Protein AF-A0A7V5BPY0-F1 (afdb_monomer)

pLDDT: mean 86.64, std 14.02, range [44.47, 98.44]

Nearest PDB structures (foldseek):
  5j10-assembly1_B  TM=8.907E-01  e=9.167E-02  synthetic construct
  8szz-assembly1_V  TM=9.000E-01  e=2.286E-01  synthetic construct
  8szz-assembly1_W  TM=8.921E-01  e=2.582E-01  synthetic construct
  8szz-assembly1_R  TM=8.944E-01  e=2.916E-01  synthetic construct
  5j0i-assembly1_A  TM=8.434E-01  e=1.258E+00  synthetic construct

Sequence (89 aa):
MNARYLALAGRIAQELDEQERLVQRIQRLWEQAERSHDEAYIDATALNLHGFYAGIERIFEWIATDVDTILSTEEIASFVRFLEDAGPS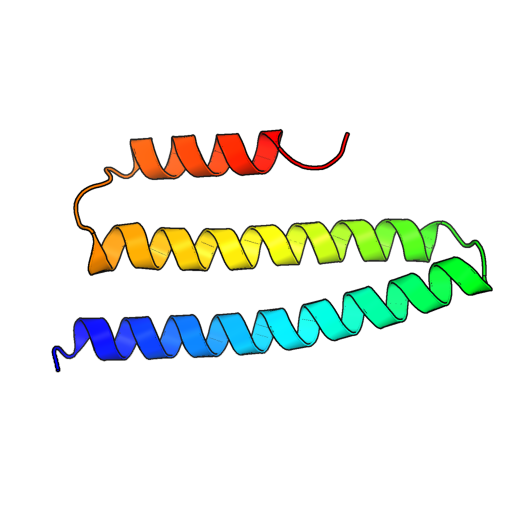

Foldseek 3Di:
DDPLVVVLVVVLVVLVVVLVVLVVVLVVLVVVCVVPVDVVSVVVNLVSVVVNLVSVLVNVVSCCVRPVVPDDPVNSVVVVVVSVVVPDD

Mean predicted aligned error: 8.38 Å

Structure (mmCIF, N/CA/C/O backbone):
data_AF-A0A7V5BPY0-F1
#
_entry.id   AF-A0A7V5BPY0-F1
#
loop_
_atom_site.group_PDB
_atom_site.id
_atom_site.type_symbol
_atom_site.label_atom_id
_atom_site.label_alt_id
_atom_site.label_comp_id
_atom_site.label_asym_id
_atom_site.label_entity_id
_atom_site.label_seq_id
_atom_site.pdbx_PDB_ins_code
_atom_site.Cartn_x
_atom_site.Cartn_y
_atom_site.Cartn_z
_atom_site.occupancy
_atom_site.B_iso_or_equiv
_atom_site.auth_seq_id
_atom_site.auth_comp_id
_atom_site.auth_asym_id
_atom_site.auth_atom_id
_atom_site.pdbx_PDB_model_num
ATOM 1 N N . MET A 1 1 ? 4.790 -5.890 -28.712 1.00 59.56 1 MET A N 1
ATOM 2 C CA . MET A 1 1 ? 4.918 -5.099 -27.469 1.00 59.56 1 MET A CA 1
ATOM 3 C C . MET A 1 1 ? 6.298 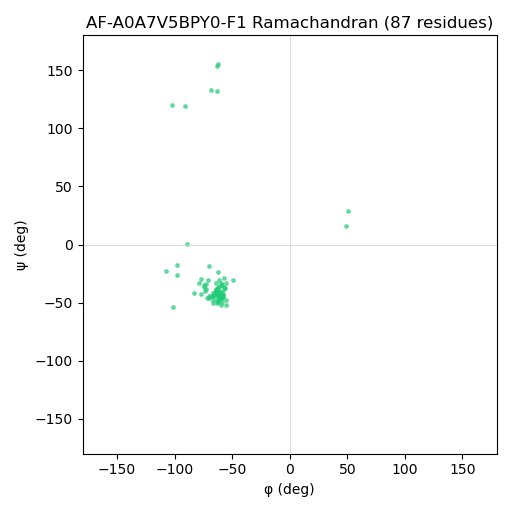-5.376 -26.879 1.00 59.56 1 MET A C 1
ATOM 5 O O . MET A 1 1 ? 6.720 -6.524 -26.928 1.00 59.56 1 MET A O 1
ATOM 9 N N . ASN A 1 2 ? 7.040 -4.354 -26.443 1.00 84.50 2 ASN A N 1
ATOM 10 C CA . ASN A 1 2 ? 8.403 -4.515 -25.912 1.00 84.50 2 ASN A CA 1
ATOM 11 C C . ASN A 1 2 ? 8.357 -5.271 -24.567 1.00 84.50 2 ASN A C 1
ATOM 13 O O . ASN A 1 2 ? 7.538 -4.933 -23.713 1.00 84.50 2 ASN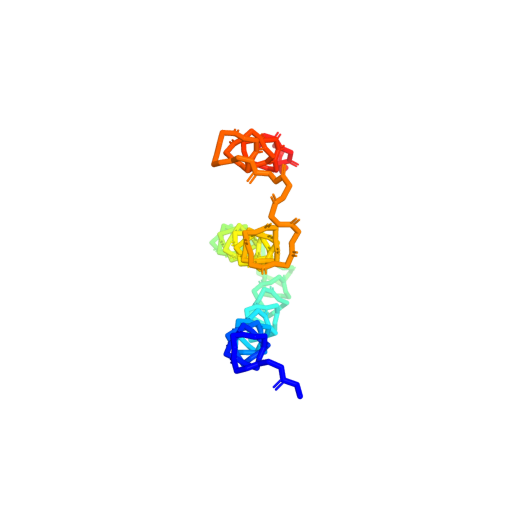 A O 1
ATOM 17 N N . ALA A 1 3 ? 9.220 -6.276 -24.382 1.00 87.19 3 ALA A N 1
ATOM 18 C CA . ALA A 1 3 ? 9.276 -7.105 -23.174 1.00 87.19 3 ALA A CA 1
ATOM 19 C C . ALA A 1 3 ? 9.448 -6.282 -21.883 1.00 87.19 3 ALA A C 1
ATOM 21 O O . ALA A 1 3 ? 8.868 -6.630 -20.858 1.00 87.19 3 ALA A O 1
ATOM 22 N N . ARG A 1 4 ? 10.162 -5.147 -21.950 1.00 86.00 4 ARG A N 1
ATOM 23 C CA . ARG A 1 4 ? 10.313 -4.214 -20.821 1.00 86.00 4 ARG A CA 1
ATOM 24 C C . ARG A 1 4 ? 8.971 -3.634 -20.367 1.00 86.00 4 ARG A C 1
ATOM 26 O O . ARG A 1 4 ? 8.671 -3.641 -19.180 1.00 86.00 4 ARG A O 1
ATOM 33 N N . TYR A 1 5 ? 8.140 -3.189 -21.309 1.00 88.94 5 TYR A N 1
ATOM 34 C CA . TYR A 1 5 ? 6.830 -2.614 -20.990 1.00 88.94 5 TYR A CA 1
ATOM 35 C C . TYR A 1 5 ? 5.830 -3.664 -20.498 1.00 88.94 5 TYR A C 1
ATOM 37 O O . TYR A 1 5 ? 4.985 -3.349 -19.670 1.00 88.94 5 TYR A O 1
ATOM 45 N N . LEU A 1 6 ? 5.941 -4.917 -20.955 1.00 92.56 6 LEU A N 1
ATOM 46 C CA . LEU A 1 6 ? 5.146 -6.024 -20.409 1.00 92.56 6 LEU A CA 1
ATOM 47 C C . LEU A 1 6 ? 5.507 -6.317 -18.946 1.00 92.56 6 LEU A C 1
ATOM 49 O O . LEU A 1 6 ? 4.613 -6.518 -18.128 1.00 92.56 6 LEU A O 1
ATOM 53 N N . ALA A 1 7 ? 6.799 -6.303 -18.609 1.00 92.94 7 ALA A N 1
ATOM 54 C CA . ALA A 1 7 ? 7.255 -6.491 -17.234 1.00 92.94 7 ALA A CA 1
ATOM 55 C C . ALA A 1 7 ? 6.803 -5.343 -16.315 1.00 92.94 7 ALA A C 1
ATOM 57 O O . ALA A 1 7 ? 6.293 -5.602 -15.226 1.00 92.94 7 ALA A O 1
ATOM 58 N N . LEU A 1 8 ? 6.926 -4.092 -16.776 1.00 93.38 8 LEU A N 1
ATOM 59 C CA . LEU A 1 8 ? 6.419 -2.919 -16.061 1.00 93.38 8 LEU A CA 1
ATOM 60 C C . LEU A 1 8 ? 4.908 -3.019 -15.818 1.00 93.38 8 LEU A C 1
ATOM 62 O O . LEU A 1 8 ? 4.458 -2.860 -14.688 1.00 93.38 8 LEU A O 1
ATOM 66 N N . ALA A 1 9 ? 4.130 -3.332 -16.859 1.00 94.94 9 ALA A N 1
ATOM 67 C CA . ALA A 1 9 ? 2.680 -3.470 -16.746 1.00 94.94 9 ALA A CA 1
ATOM 68 C C . ALA A 1 9 ? 2.280 -4.551 -15.731 1.00 94.94 9 ALA A C 1
ATOM 70 O O . ALA A 1 9 ? 1.372 -4.331 -14.936 1.00 94.94 9 ALA A O 1
ATOM 71 N N . GLY A 1 10 ? 2.984 -5.689 -15.714 1.00 97.00 10 GLY A N 1
ATOM 72 C CA . GLY A 1 10 ? 2.758 -6.741 -14.721 1.00 97.00 10 GLY A CA 1
ATOM 73 C C . GLY A 1 10 ? 3.038 -6.277 -13.290 1.00 97.00 10 GLY A C 1
ATOM 74 O O . GLY A 1 10 ? 2.254 -6.565 -12.389 1.00 97.00 10 GLY A O 1
ATOM 75 N N . ARG A 1 11 ? 4.115 -5.510 -13.081 1.00 96.62 11 ARG A N 1
ATOM 76 C CA . ARG A 1 11 ? 4.453 -4.957 -11.764 1.00 96.62 11 ARG A CA 1
ATOM 77 C C . ARG A 1 11 ? 3.421 -3.928 -11.291 1.00 96.62 11 ARG A C 1
ATOM 79 O O . ARG A 1 11 ? 2.991 -3.997 -10.146 1.00 96.62 11 ARG A O 1
ATOM 86 N N . ILE A 1 12 ? 2.993 -3.025 -12.176 1.00 97.12 12 ILE A N 1
ATOM 87 C CA . ILE A 1 12 ? 1.942 -2.041 -11.876 1.00 97.12 12 ILE A CA 1
ATOM 88 C C . ILE A 1 12 ? 0.630 -2.748 -11.532 1.00 97.12 12 ILE A C 1
ATOM 90 O O . ILE A 1 12 ? -0.011 -2.384 -10.554 1.00 97.12 12 ILE A O 1
ATOM 94 N N . ALA A 1 13 ? 0.239 -3.771 -12.297 1.00 98.00 13 ALA A N 1
ATOM 95 C CA . ALA A 1 13 ? -0.981 -4.527 -12.021 1.00 98.00 13 ALA A CA 1
ATOM 96 C C . ALA A 1 13 ? -0.942 -5.191 -10.636 1.00 98.00 13 ALA A C 1
ATOM 98 O O . ALA A 1 13 ? -1.906 -5.089 -9.884 1.00 98.00 13 ALA A O 1
ATOM 99 N N . GLN A 1 14 ? 0.185 -5.807 -10.267 1.00 98.12 14 GLN A N 1
ATOM 100 C CA . GLN A 1 14 ? 0.339 -6.409 -8.943 1.00 98.12 14 GLN A CA 1
ATOM 101 C C . GLN A 1 14 ? 0.247 -5.366 -7.818 1.00 98.12 14 GLN A C 1
ATOM 103 O O . GLN A 1 14 ? -0.422 -5.603 -6.815 1.00 98.12 14 GLN A O 1
ATOM 108 N N . GLU A 1 15 ? 0.899 -4.215 -7.982 1.00 98.06 15 GLU A N 1
ATOM 109 C CA . GLU A 1 15 ? 0.843 -3.136 -6.995 1.00 98.06 15 GLU A CA 1
ATOM 110 C C . GLU A 1 15 ? -0.583 -2.583 -6.861 1.00 98.06 15 GLU A C 1
ATOM 112 O O . GLU A 1 15 ? -1.058 -2.393 -5.748 1.00 98.06 15 GLU A O 1
ATOM 117 N N . LEU A 1 16 ? -1.317 -2.408 -7.964 1.00 98.31 16 LEU A N 1
ATOM 118 C CA . LEU A 1 16 ? -2.722 -1.988 -7.926 1.00 98.31 16 LEU A CA 1
ATOM 119 C C . LEU A 1 16 ? -3.612 -2.983 -7.165 1.00 98.31 16 LEU A C 1
ATOM 121 O O . LEU A 1 16 ? -4.440 -2.554 -6.363 1.00 98.31 16 LEU A O 1
ATOM 125 N N . ASP A 1 17 ? -3.405 -4.290 -7.344 1.00 98.31 17 ASP A N 1
ATOM 126 C CA . ASP A 1 17 ? -4.114 -5.320 -6.574 1.00 98.31 17 ASP A CA 1
ATOM 127 C C . ASP A 1 17 ? -3.800 -5.224 -5.066 1.00 98.31 17 ASP A C 1
ATOM 129 O O . ASP A 1 17 ? -4.657 -5.481 -4.213 1.00 98.31 17 ASP A O 1
ATOM 133 N N . GLU A 1 18 ? -2.559 -4.882 -4.706 1.00 97.81 18 GLU A N 1
ATOM 134 C CA . GLU A 1 18 ? -2.159 -4.623 -3.318 1.00 97.81 18 GLU A CA 1
ATOM 135 C C . GLU A 1 18 ? -2.845 -3.367 -2.764 1.00 97.81 18 GLU A C 1
ATOM 137 O O . GLU A 1 18 ? -3.403 -3.414 -1.661 1.00 97.81 18 GLU A O 1
ATOM 142 N N . GLN A 1 19 ? -2.893 -2.289 -3.552 1.00 98.12 19 GLN A N 1
ATOM 143 C CA . GLN A 1 19 ? -3.566 -1.045 -3.183 1.00 98.12 19 GLN A CA 1
ATOM 144 C C . GLN A 1 19 ? -5.076 -1.222 -3.015 1.00 98.12 19 GLN A C 1
ATOM 146 O O . GLN A 1 19 ? -5.653 -0.688 -2.069 1.00 98.12 19 GLN A O 1
ATOM 151 N N . GLU A 1 20 ? -5.728 -2.030 -3.852 1.00 98.31 20 GLU A N 1
ATOM 152 C CA . GLU A 1 20 ? -7.153 -2.329 -3.700 1.00 98.31 20 GLU A CA 1
ATOM 153 C C . GLU A 1 20 ? -7.442 -3.013 -2.354 1.00 98.31 20 GLU A C 1
ATOM 155 O O . GLU A 1 20 ? -8.334 -2.596 -1.606 1.00 98.31 20 GLU A O 1
ATOM 160 N N . ARG A 1 21 ? -6.645 -4.027 -1.988 1.00 98.19 21 ARG A N 1
ATOM 161 C CA . ARG A 1 21 ? -6.774 -4.703 -0.684 1.00 98.19 21 ARG A CA 1
ATOM 162 C C . ARG A 1 21 ? -6.547 -3.743 0.483 1.00 98.19 21 ARG A C 1
ATOM 164 O O . ARG A 1 21 ? -7.213 -3.866 1.517 1.00 98.19 21 ARG A O 1
ATOM 171 N N . LEU A 1 22 ? -5.622 -2.798 0.328 1.00 97.81 22 LEU A N 1
ATOM 172 C CA . LEU A 1 22 ? -5.327 -1.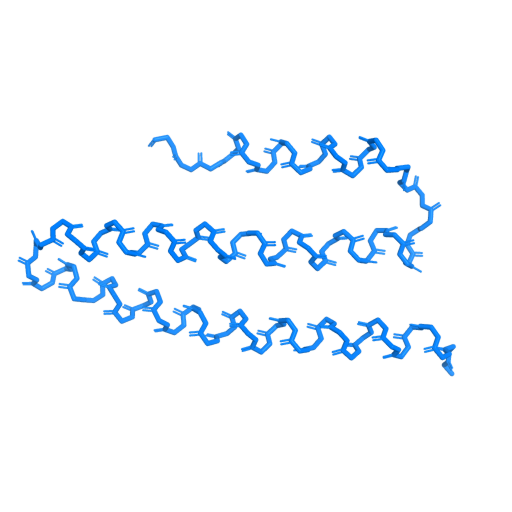787 1.336 1.00 97.81 22 LEU A CA 1
ATOM 173 C C . LEU A 1 22 ? -6.486 -0.797 1.502 1.00 97.81 22 LEU A C 1
ATOM 175 O O . LEU A 1 22 ? -6.912 -0.560 2.631 1.00 97.81 22 LEU A O 1
ATOM 179 N N . VAL A 1 23 ? -7.076 -0.305 0.408 1.00 98.19 23 VAL A N 1
ATOM 180 C CA . VAL A 1 23 ? -8.262 0.570 0.446 1.00 98.19 23 VAL A CA 1
ATOM 181 C C . VAL A 1 23 ? -9.433 -0.116 1.145 1.00 98.19 23 VAL A C 1
ATOM 183 O O . VAL A 1 23 ? -10.054 0.471 2.031 1.00 98.19 23 VAL A O 1
ATOM 186 N N . GLN A 1 24 ? -9.691 -1.390 0.841 1.00 98.44 24 GLN A N 1
ATOM 187 C CA . GLN A 1 24 ? -10.729 -2.155 1.537 1.00 98.44 24 GLN A CA 1
ATOM 188 C C . GLN A 1 24 ? -10.458 -2.259 3.048 1.00 98.44 24 GLN A C 1
ATOM 190 O O . GLN A 1 24 ? -11.387 -2.281 3.857 1.00 98.44 24 GLN A O 1
ATOM 195 N N . ARG A 1 25 ? -9.187 -2.342 3.462 1.00 98.12 25 ARG A N 1
ATOM 196 C CA . ARG A 1 25 ? -8.806 -2.337 4.881 1.00 98.12 25 ARG A CA 1
ATOM 197 C C . ARG A 1 25 ? -9.026 -0.968 5.521 1.00 98.12 25 ARG A C 1
ATOM 199 O O . ARG A 1 25 ? -9.577 -0.929 6.616 1.00 98.12 25 ARG A O 1
ATOM 206 N N .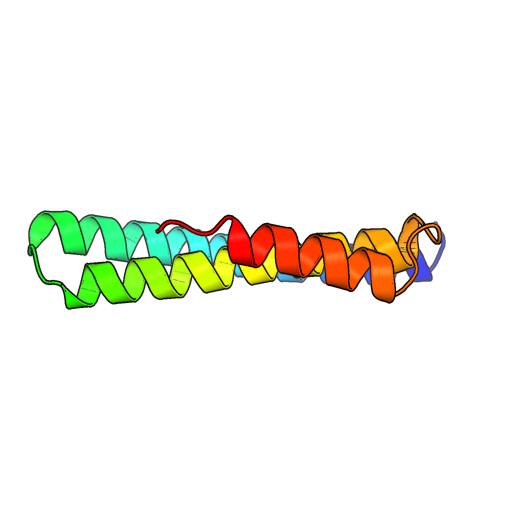 ILE A 1 26 ? -8.630 0.111 4.849 1.00 98.19 26 ILE A N 1
ATOM 207 C CA . ILE A 1 26 ? -8.838 1.498 5.296 1.00 98.19 26 ILE A CA 1
ATOM 208 C C . ILE A 1 26 ? -10.324 1.743 5.558 1.00 98.19 26 ILE A C 1
ATOM 210 O O . ILE A 1 26 ? -10.679 2.202 6.636 1.00 98.19 26 ILE A O 1
ATOM 214 N N . GLN A 1 27 ? -11.198 1.347 4.629 1.00 98.19 27 GLN A N 1
ATOM 215 C CA . GLN A 1 27 ? -12.650 1.491 4.778 1.00 98.19 27 GLN A CA 1
ATOM 216 C C . GLN A 1 27 ? -13.182 0.767 6.023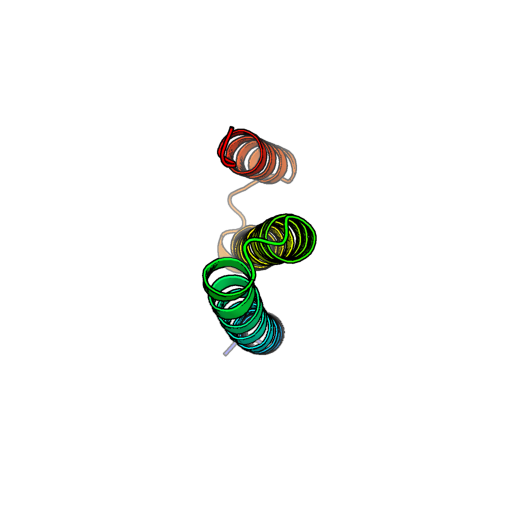 1.00 98.19 27 GLN A C 1
ATOM 218 O O . GLN A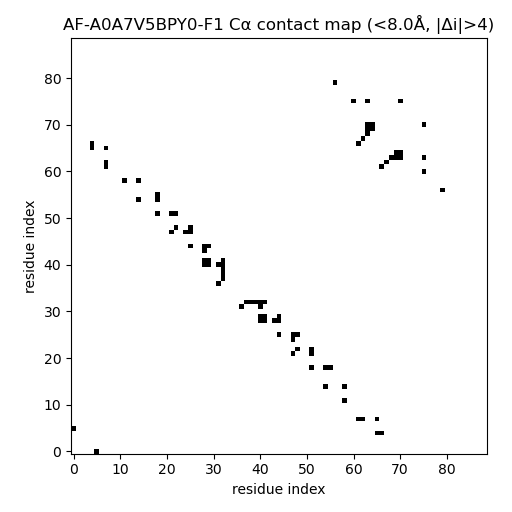 1 27 ? -13.913 1.359 6.812 1.00 98.19 27 GLN A O 1
ATOM 223 N N . ARG A 1 28 ? -12.764 -0.485 6.257 1.00 98.12 28 ARG A N 1
ATOM 224 C CA . ARG A 1 28 ? -13.175 -1.241 7.456 1.00 98.12 28 ARG A CA 1
ATOM 225 C C . ARG A 1 28 ? -12.682 -0.610 8.759 1.00 98.12 28 ARG A C 1
ATOM 227 O O . ARG A 1 28 ? -13.405 -0.633 9.750 1.00 98.12 28 ARG A O 1
ATOM 234 N N . LEU A 1 29 ? -11.452 -0.093 8.776 1.00 97.44 29 LEU A N 1
ATOM 235 C CA . LEU A 1 29 ? -10.899 0.597 9.945 1.00 97.44 29 LEU A CA 1
ATOM 236 C C . LEU A 1 29 ? -11.650 1.903 10.214 1.00 97.44 29 LEU A C 1
ATOM 238 O O . LEU A 1 29 ? -11.990 2.172 11.362 1.00 97.44 29 LEU A O 1
ATOM 242 N N . TRP A 1 30 ? -11.976 2.652 9.161 1.00 97.12 30 TRP A N 1
ATOM 243 C CA . TRP A 1 30 ? -12.744 3.886 9.260 1.00 97.12 30 TRP A CA 1
ATOM 244 C C . TRP A 1 30 ? -14.155 3.649 9.805 1.00 97.12 30 TRP A C 1
ATOM 246 O O . TRP A 1 30 ? -14.555 4.291 10.772 1.00 97.12 30 TRP A O 1
ATOM 256 N N . GLU A 1 31 ? -14.879 2.658 9.273 1.00 97.50 31 GLU A N 1
ATOM 257 C CA . GLU A 1 31 ? -16.196 2.271 9.802 1.00 97.50 31 GLU A CA 1
ATOM 258 C C . GLU A 1 31 ? -16.140 1.914 11.293 1.00 97.50 31 GLU A C 1
ATOM 260 O O . GLU A 1 31 ? -17.071 2.192 12.051 1.00 97.50 31 GLU A O 1
ATOM 265 N N . GLN A 1 32 ? -15.057 1.267 11.726 1.00 97.06 32 GLN A N 1
ATOM 266 C CA . GLN A 1 32 ? -14.880 0.902 13.121 1.00 97.06 32 GLN A CA 1
ATOM 267 C C . GLN A 1 32 ? -14.546 2.122 13.988 1.00 97.06 32 GLN A C 1
ATOM 269 O O . GLN A 1 32 ? -15.116 2.248 15.072 1.00 97.06 32 GLN A O 1
ATOM 274 N N . ALA A 1 33 ? -13.710 3.041 13.498 1.00 95.50 33 ALA A N 1
ATOM 275 C CA . ALA A 1 33 ? -13.414 4.309 14.160 1.00 95.50 33 ALA A CA 1
ATOM 276 C C . ALA A 1 33 ? -14.687 5.140 14.393 1.00 95.50 33 ALA A C 1
ATOM 278 O O . ALA A 1 33 ? -14.896 5.646 15.495 1.00 95.50 33 ALA A O 1
ATOM 279 N N . GLU A 1 34 ? -15.576 5.214 13.396 1.00 95.06 34 GLU A N 1
ATOM 280 C CA . GLU A 1 34 ? -16.861 5.917 13.510 1.00 95.06 34 GLU A CA 1
ATOM 281 C C . GLU A 1 34 ? -17.792 5.291 14.558 1.00 95.06 34 GLU A C 1
ATOM 283 O O . GLU A 1 34 ? -18.558 6.002 15.206 1.00 95.06 34 GLU A O 1
ATOM 288 N N . ARG A 1 35 ? -17.739 3.965 14.741 1.00 95.50 35 ARG A N 1
ATOM 289 C CA . ARG A 1 35 ? -18.605 3.246 15.689 1.00 95.50 35 ARG A CA 1
ATOM 290 C C . ARG A 1 35 ? -18.084 3.263 17.117 1.00 95.50 35 ARG A C 1
ATOM 292 O O . ARG A 1 35 ? -18.886 3.343 18.045 1.00 95.50 35 ARG A O 1
ATOM 299 N N . SER A 1 36 ? -16.776 3.089 17.307 1.00 93.94 36 SER A N 1
ATOM 300 C CA . SER A 1 36 ? -16.191 2.937 18.642 1.00 93.94 36 SER A CA 1
ATOM 301 C C . SER A 1 36 ? -15.607 4.225 19.208 1.00 93.94 36 SER A C 1
ATOM 303 O O . SER A 1 36 ? -15.393 4.277 20.416 1.00 93.94 36 SER A O 1
ATOM 305 N N . HIS A 1 37 ? -15.341 5.236 18.369 1.00 87.1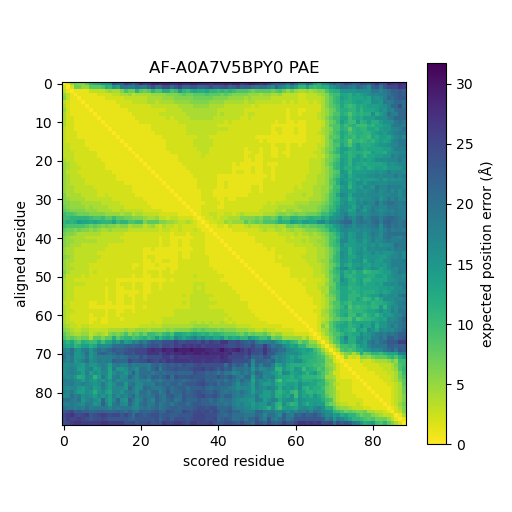9 37 HIS A N 1
ATOM 306 C CA . HIS A 1 37 ? -14.575 6.436 18.735 1.00 87.19 37 HIS A CA 1
ATOM 307 C C . HIS A 1 37 ? -13.235 6.110 19.415 1.00 87.19 37 HIS A C 1
ATOM 309 O O . HIS A 1 37 ? -12.746 6.867 20.250 1.00 87.19 37 HIS A O 1
ATOM 315 N N . ASP A 1 38 ? -12.659 4.956 19.074 1.00 94.62 38 ASP A N 1
ATOM 316 C CA . ASP A 1 38 ? -11.372 4.517 19.599 1.00 94.62 38 ASP A CA 1
ATOM 317 C C . ASP A 1 38 ? -10.272 5.020 18.661 1.00 94.62 38 ASP A C 1
ATOM 319 O O . ASP A 1 38 ? -10.244 4.691 17.469 1.00 94.62 38 ASP A O 1
ATOM 323 N N . GLU A 1 39 ? -9.392 5.844 19.222 1.00 94.31 39 GLU A N 1
ATOM 324 C CA . GLU A 1 39 ? -8.286 6.513 18.540 1.00 94.31 39 GLU A CA 1
ATOM 325 C C . GLU A 1 39 ? -7.351 5.514 17.846 1.00 94.31 39 GLU A C 1
ATOM 327 O O . GLU A 1 39 ? -6.842 5.802 16.766 1.00 94.31 39 GLU A O 1
ATOM 332 N N . ALA A 1 40 ? -7.242 4.279 18.353 1.00 96.38 40 ALA A N 1
ATOM 333 C CA . ALA A 1 40 ? -6.438 3.238 17.718 1.00 96.38 40 ALA A CA 1
ATOM 334 C C . ALA A 1 40 ? -6.895 2.910 16.282 1.00 96.38 40 ALA A C 1
ATOM 336 O O . ALA A 1 40 ? -6.070 2.578 15.427 1.00 96.38 40 ALA A O 1
ATOM 337 N N . TYR A 1 41 ? -8.198 3.006 15.982 1.00 96.56 41 TYR A N 1
ATOM 338 C CA . TYR A 1 41 ? -8.695 2.816 14.614 1.00 96.56 41 TYR A CA 1
ATOM 339 C C . TYR A 1 41 ? -8.439 4.035 13.726 1.00 96.56 41 TYR A C 1
ATOM 341 O O . TYR A 1 41 ? -8.239 3.867 12.520 1.00 96.56 41 TYR A O 1
ATOM 349 N N . ILE A 1 42 ? -8.400 5.239 14.302 1.00 94.31 42 ILE A N 1
ATOM 350 C CA . ILE A 1 42 ? -8.033 6.470 13.591 1.00 94.31 42 ILE A CA 1
ATOM 351 C C . ILE A 1 42 ? -6.555 6.400 13.193 1.00 94.31 42 ILE A C 1
ATOM 353 O O . ILE A 1 42 ? -6.241 6.518 12.008 1.00 94.31 42 ILE A O 1
ATOM 357 N N . ASP A 1 43 ? -5.673 6.077 14.139 1.00 95.88 43 ASP A N 1
ATOM 358 C CA . ASP A 1 43 ? -4.236 5.907 13.900 1.00 95.88 43 ASP A CA 1
ATOM 359 C C . ASP A 1 43 ? -3.961 4.813 12.868 1.00 95.88 43 ASP A C 1
ATOM 361 O O . ASP A 1 43 ? -3.184 4.992 11.926 1.00 95.88 43 ASP A O 1
ATOM 365 N N . ALA A 1 44 ? -4.645 3.672 12.995 1.00 96.69 44 ALA A N 1
ATOM 366 C CA . ALA A 1 44 ? -4.529 2.597 12.022 1.00 96.69 44 ALA A CA 1
ATOM 367 C C . ALA A 1 44 ? -4.997 3.047 10.629 1.00 96.69 44 ALA A C 1
ATOM 369 O O . ALA A 1 44 ? -4.362 2.692 9.635 1.00 96.69 44 ALA A O 1
ATOM 370 N N . THR A 1 45 ? -6.075 3.827 10.528 1.00 96.50 45 THR A N 1
ATOM 371 C CA . THR A 1 45 ? -6.550 4.370 9.246 1.00 96.50 45 THR A CA 1
ATOM 372 C C . THR A 1 45 ? -5.505 5.298 8.630 1.00 96.50 45 THR A C 1
ATOM 374 O O . THR A 1 45 ? -5.149 5.103 7.468 1.00 96.50 45 THR A O 1
ATOM 377 N N . ALA A 1 46 ? -4.959 6.241 9.404 1.00 95.25 46 ALA A N 1
ATOM 378 C CA . ALA A 1 46 ? -3.927 7.174 8.952 1.00 95.25 46 ALA A CA 1
ATOM 379 C C . ALA A 1 46 ? -2.668 6.444 8.458 1.00 95.25 46 ALA A C 1
ATOM 381 O O . ALA A 1 46 ? -2.171 6.719 7.365 1.00 95.25 46 ALA A O 1
ATOM 382 N N . LEU A 1 47 ? -2.206 5.438 9.206 1.00 95.00 47 LEU A N 1
ATOM 383 C CA . LEU A 1 47 ? -1.060 4.618 8.817 1.00 95.00 47 LEU A CA 1
ATOM 384 C C . LEU A 1 47 ? -1.297 3.875 7.494 1.00 95.00 47 LEU A C 1
ATOM 386 O O . LEU A 1 47 ? -0.412 3.811 6.642 1.00 95.00 47 LEU A O 1
ATOM 390 N N . ASN A 1 48 ? -2.488 3.301 7.307 1.00 95.75 48 ASN A N 1
ATOM 391 C CA . ASN A 1 48 ? -2.802 2.583 6.071 1.00 95.75 48 ASN A CA 1
ATOM 392 C C . ASN A 1 48 ? -2.998 3.553 4.893 1.00 95.75 48 ASN A C 1
ATOM 394 O O . ASN A 1 48 ? -2.594 3.219 3.783 1.00 95.75 48 ASN A O 1
ATOM 398 N N . LEU A 1 49 ? -3.543 4.755 5.120 1.00 95.44 49 LEU A N 1
ATOM 399 C CA . LEU A 1 49 ? -3.610 5.815 4.109 1.00 95.44 49 LEU A CA 1
ATOM 400 C C . LEU A 1 49 ? -2.217 6.252 3.656 1.00 95.44 49 LEU A C 1
ATOM 402 O O . LEU A 1 49 ? -1.979 6.356 2.457 1.00 95.44 49 LEU A O 1
ATOM 406 N N . HIS A 1 50 ? -1.280 6.439 4.586 1.00 91.88 50 HIS A N 1
ATOM 407 C CA . HIS A 1 50 ? 0.110 6.727 4.237 1.00 91.88 50 HIS A CA 1
ATOM 408 C C . HIS A 1 50 ? 0.712 5.614 3.364 1.00 91.88 50 HIS A C 1
ATOM 410 O O . HIS A 1 50 ? 1.287 5.890 2.313 1.00 91.88 50 HIS A O 1
ATOM 416 N N . GLY A 1 51 ? 0.492 4.347 3.736 1.00 92.31 51 GLY A N 1
ATOM 417 C CA . GLY A 1 51 ? 0.899 3.203 2.914 1.00 92.31 51 GLY A CA 1
ATOM 418 C C . GLY A 1 51 ? 0.278 3.199 1.510 1.00 92.31 51 GLY A C 1
ATOM 419 O O . GLY A 1 51 ? 0.946 2.809 0.553 1.00 92.31 51 GLY A O 1
ATOM 420 N N . PHE A 1 52 ? -0.967 3.669 1.374 1.00 95.25 52 PHE A N 1
ATOM 421 C CA . PHE A 1 52 ? -1.635 3.808 0.080 1.00 95.25 52 PHE A CA 1
ATOM 422 C C . PHE A 1 52 ? -0.970 4.876 -0.793 1.00 95.25 52 PHE A C 1
ATOM 424 O O . PHE A 1 52 ? -0.635 4.602 -1.946 1.00 95.25 52 PHE A O 1
ATOM 431 N N . TYR A 1 53 ? -0.702 6.062 -0.240 1.00 93.12 53 TYR A N 1
ATOM 432 C CA . TYR 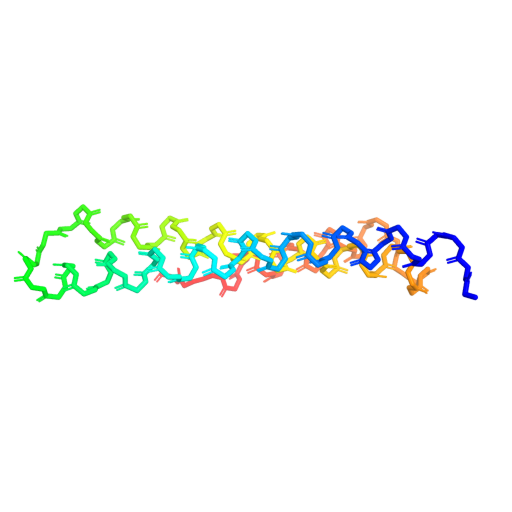A 1 53 ? -0.007 7.127 -0.970 1.00 93.12 53 TYR A CA 1
ATOM 433 C C . TYR A 1 53 ? 1.387 6.695 -1.434 1.00 93.12 53 TYR A C 1
ATOM 435 O O . TYR A 1 53 ? 1.699 6.853 -2.612 1.00 93.12 53 TYR A O 1
ATOM 443 N N . ALA A 1 54 ? 2.162 6.042 -0.565 1.00 93.19 54 ALA A N 1
ATOM 444 C CA . ALA A 1 54 ? 3.475 5.501 -0.920 1.00 93.19 54 ALA A CA 1
ATOM 445 C C . ALA A 1 54 ? 3.404 4.430 -2.031 1.00 93.19 54 ALA A C 1
ATOM 447 O O . ALA A 1 54 ? 4.343 4.246 -2.806 1.00 93.19 54 ALA A O 1
ATOM 448 N N . GLY A 1 55 ? 2.301 3.678 -2.117 1.00 94.88 55 GLY A N 1
ATOM 449 C CA . GLY A 1 55 ? 2.062 2.721 -3.200 1.00 94.88 55 GLY A CA 1
ATOM 450 C C . GLY A 1 55 ? 1.785 3.381 -4.545 1.00 94.88 55 GLY A C 1
ATOM 451 O O . GLY A 1 55 ? 2.376 3.004 -5.557 1.00 94.88 55 GLY A O 1
ATOM 452 N N . ILE A 1 56 ? 0.926 4.399 -4.551 1.00 95.69 56 ILE A N 1
ATOM 453 C CA . ILE A 1 56 ? 0.622 5.185 -5.752 1.00 95.69 56 ILE A CA 1
ATOM 454 C C . ILE A 1 56 ? 1.861 5.927 -6.257 1.00 95.69 56 ILE A C 1
ATOM 456 O O . ILE A 1 56 ? 2.142 5.921 -7.455 1.00 95.69 56 ILE A O 1
ATOM 460 N N . GLU A 1 57 ? 2.627 6.517 -5.347 1.00 92.50 57 GLU A N 1
ATOM 461 C CA . GLU A 1 57 ? 3.896 7.167 -5.653 1.00 92.50 57 GLU A CA 1
ATOM 462 C C . GLU A 1 57 ? 4.858 6.225 -6.377 1.00 92.50 57 GLU A C 1
ATOM 464 O O . GLU A 1 57 ? 5.290 6.521 -7.488 1.00 92.50 57 GLU A O 1
ATOM 469 N N . ARG A 1 58 ? 5.093 5.034 -5.824 1.00 94.50 58 ARG A N 1
ATOM 470 C CA . ARG A 1 58 ? 5.955 4.014 -6.432 1.00 94.50 58 ARG A CA 1
ATOM 471 C C . ARG A 1 58 ? 5.510 3.607 -7.842 1.00 94.50 58 ARG A C 1
ATOM 473 O O . ARG A 1 58 ? 6.356 3.376 -8.707 1.00 94.50 58 ARG A O 1
ATOM 480 N N . ILE A 1 59 ? 4.202 3.545 -8.110 1.00 94.69 59 ILE A N 1
ATOM 481 C CA . ILE A 1 59 ? 3.687 3.319 -9.472 1.00 94.69 59 ILE A CA 1
ATOM 482 C C . ILE A 1 59 ? 4.120 4.458 -10.401 1.00 94.69 59 ILE A C 1
ATOM 484 O O . ILE A 1 59 ? 4.602 4.192 -11.506 1.00 94.69 59 ILE A O 1
ATOM 488 N N . PHE A 1 60 ? 3.970 5.713 -9.971 1.00 90.31 60 PHE A N 1
ATOM 489 C CA . PHE A 1 60 ? 4.398 6.865 -10.763 1.00 90.31 60 PHE A CA 1
ATOM 490 C C . PHE A 1 60 ? 5.909 6.894 -10.982 1.00 90.31 60 PHE A C 1
ATOM 492 O O . PHE A 1 60 ? 6.338 7.158 -12.103 1.00 90.31 60 PHE A O 1
ATOM 499 N N . GLU A 1 61 ? 6.714 6.547 -9.979 1.00 89.56 61 GLU A N 1
ATOM 500 C CA . GLU A 1 61 ? 8.167 6.429 -10.128 1.00 89.56 61 GLU A CA 1
ATOM 501 C C . GLU A 1 61 ? 8.552 5.390 -11.186 1.00 89.56 61 GLU A C 1
ATOM 503 O O . GLU A 1 61 ? 9.418 5.647 -12.029 1.00 89.56 61 GLU A O 1
ATOM 508 N N . TRP A 1 62 ? 7.902 4.219 -11.188 1.00 92.31 62 TRP A N 1
ATOM 509 C CA . TRP A 1 62 ? 8.147 3.196 -12.206 1.00 92.31 62 TRP A CA 1
ATOM 510 C C . TRP A 1 62 ? 7.773 3.681 -13.606 1.00 92.31 62 TRP A C 1
ATOM 512 O O . TRP A 1 62 ? 8.527 3.453 -14.549 1.00 92.31 62 TRP A O 1
ATOM 522 N N . ILE A 1 63 ? 6.640 4.374 -13.754 1.00 88.81 63 ILE A N 1
ATOM 523 C CA . ILE A 1 63 ? 6.225 4.949 -15.041 1.00 88.81 63 ILE A CA 1
ATOM 524 C C . ILE A 1 63 ? 7.236 6.006 -15.502 1.00 88.81 63 ILE A C 1
ATOM 526 O O . ILE A 1 63 ? 7.726 5.925 -16.629 1.00 88.81 63 ILE A O 1
ATOM 530 N N . ALA A 1 64 ? 7.597 6.951 -14.634 1.00 85.06 64 ALA A N 1
ATOM 531 C CA . ALA A 1 64 ? 8.549 8.016 -14.938 1.00 85.06 64 ALA A CA 1
ATOM 532 C C . ALA A 1 64 ? 9.917 7.459 -15.373 1.00 85.06 64 ALA A C 1
ATOM 534 O O . ALA A 1 64 ? 10.511 7.920 -16.352 1.00 85.06 64 ALA A O 1
ATOM 535 N N . THR A 1 65 ? 10.387 6.419 -14.679 1.00 81.62 65 THR A N 1
ATOM 536 C CA . THR A 1 65 ? 11.687 5.787 -14.938 1.00 81.62 65 THR A CA 1
ATOM 537 C C . THR A 1 65 ? 11.685 4.971 -16.237 1.00 81.62 65 THR A C 1
ATOM 539 O O . THR A 1 65 ? 12.610 5.083 -17.044 1.00 81.62 65 THR A O 1
ATOM 542 N N . ASP A 1 66 ? 10.651 4.155 -16.468 1.00 79.00 66 ASP A N 1
ATOM 543 C CA . ASP A 1 66 ? 10.665 3.142 -17.533 1.00 79.00 66 ASP A CA 1
ATOM 544 C C . ASP A 1 66 ? 9.967 3.581 -18.831 1.00 79.00 66 ASP A C 1
ATOM 546 O O . ASP A 1 66 ? 10.288 3.059 -19.913 1.00 79.00 66 ASP A O 1
ATOM 550 N N . VAL A 1 67 ? 9.004 4.504 -18.742 1.00 76.62 67 VAL A N 1
ATOM 551 C CA . VAL A 1 67 ? 8.232 5.031 -19.879 1.00 76.62 67 VAL A CA 1
ATOM 552 C C . VAL A 1 67 ? 8.750 6.392 -20.301 1.00 76.62 67 VAL A C 1
ATOM 554 O O . VAL A 1 67 ? 9.081 6.546 -21.476 1.00 76.62 67 VAL A O 1
ATOM 557 N N . ASP A 1 68 ? 8.845 7.342 -19.369 1.00 62.56 68 ASP A N 1
ATOM 558 C CA . ASP A 1 68 ? 9.128 8.723 -19.749 1.00 62.56 68 ASP A CA 1
ATOM 559 C C . ASP A 1 68 ? 10.604 8.955 -20.058 1.00 62.56 68 ASP A C 1
ATOM 561 O O . ASP A 1 68 ? 10.899 9.723 -20.963 1.00 62.56 68 ASP A O 1
ATOM 565 N N . THR A 1 69 ? 11.564 8.285 -19.406 1.00 59.72 69 THR A N 1
ATOM 566 C CA . THR A 1 69 ? 13.017 8.538 -19.606 1.00 59.72 69 THR A CA 1
ATOM 567 C C . THR A 1 69 ? 13.414 10.030 -19.541 1.00 59.72 69 THR A C 1
ATOM 569 O O . THR A 1 69 ? 14.490 10.406 -20.000 1.00 59.72 69 THR A O 1
ATOM 572 N N . ILE A 1 70 ? 12.538 10.886 -19.003 1.00 53.81 70 ILE A N 1
ATOM 573 C CA . ILE A 1 70 ? 12.634 12.354 -19.022 1.00 53.81 70 ILE A CA 1
ATOM 574 C C . ILE A 1 70 ? 12.995 12.892 -17.638 1.00 53.81 70 ILE A C 1
ATOM 576 O O . ILE A 1 70 ? 13.565 13.973 -17.556 1.00 53.81 70 ILE A O 1
ATOM 580 N N . LEU A 1 71 ? 12.728 12.139 -16.569 1.00 55.88 71 LEU A N 1
ATOM 581 C CA . LEU A 1 71 ? 13.026 12.572 -15.210 1.00 55.88 71 LEU A CA 1
ATOM 582 C C . LEU A 1 71 ? 14.296 11.886 -14.713 1.00 55.88 71 LEU A C 1
ATOM 584 O O . LEU A 1 71 ? 14.391 10.660 -14.637 1.00 55.88 71 LEU A O 1
ATOM 588 N N . SER A 1 72 ? 15.288 12.701 -14.385 1.00 63.00 72 SER A N 1
ATOM 589 C CA . SER A 1 72 ? 16.440 12.277 -13.604 1.00 63.00 72 SER A CA 1
ATOM 590 C C . SER A 1 72 ? 15.992 11.810 -12.214 1.00 63.00 72 SER A C 1
ATOM 592 O O . SER A 1 72 ? 14.962 12.241 -11.691 1.00 63.00 72 SER A O 1
ATOM 594 N N . THR A 1 73 ? 16.791 10.951 -11.576 1.00 65.50 73 THR A N 1
ATOM 595 C CA . THR A 1 73 ? 16.558 10.482 -10.197 1.00 65.50 73 THR A CA 1
ATOM 596 C C . THR A 1 73 ? 16.293 11.637 -9.220 1.00 65.50 73 THR A C 1
ATOM 598 O O . THR A 1 73 ? 15.552 11.486 -8.254 1.00 65.50 73 THR A O 1
ATOM 601 N N . GLU A 1 74 ? 16.880 12.804 -9.481 1.00 72.62 74 GLU A N 1
ATOM 602 C CA . GLU A 1 74 ? 16.763 14.004 -8.655 1.00 72.62 74 GLU A CA 1
ATOM 603 C C . GLU A 1 74 ? 15.395 14.694 -8.798 1.00 72.62 74 GLU A C 1
ATOM 605 O O . GLU A 1 74 ? 14.842 15.181 -7.811 1.00 72.62 74 GLU A O 1
ATOM 610 N N . GLU A 1 75 ? 14.801 14.665 -9.993 1.00 71.25 75 GLU A N 1
ATOM 611 C CA . GLU A 1 75 ? 13.461 15.205 -10.243 1.00 71.25 75 GLU A CA 1
ATOM 612 C C . GLU A 1 75 ? 12.370 14.296 -9.670 1.00 71.25 75 GLU A C 1
ATOM 614 O O . GLU A 1 75 ? 11.405 14.795 -9.092 1.00 71.25 75 GLU A O 1
ATOM 619 N N . ILE A 1 76 ? 12.567 12.973 -9.730 1.00 69.75 76 ILE A N 1
ATOM 620 C CA . ILE A 1 76 ? 11.694 12.008 -9.045 1.00 69.75 76 ILE A CA 1
ATOM 621 C C . ILE A 1 76 ? 11.750 12.241 -7.530 1.00 69.75 76 ILE A C 1
ATOM 623 O O . ILE A 1 76 ? 10.716 12.444 -6.903 1.00 69.75 76 ILE A O 1
ATOM 627 N N . ALA A 1 77 ? 12.950 12.339 -6.949 1.00 73.75 77 ALA A N 1
ATOM 628 C CA . ALA A 1 77 ? 13.117 12.603 -5.519 1.00 73.75 77 ALA A CA 1
ATOM 629 C C . ALA A 1 77 ? 12.554 13.968 -5.070 1.00 73.75 77 ALA A C 1
ATOM 631 O O . ALA A 1 77 ? 12.290 14.172 -3.885 1.00 73.75 77 ALA A O 1
ATOM 632 N N . SER A 1 78 ? 12.429 14.935 -5.981 1.00 77.38 78 SER A N 1
ATOM 633 C CA . SER A 1 78 ? 11.786 16.227 -5.712 1.00 77.38 78 SER A CA 1
ATOM 634 C C . SER A 1 78 ? 10.259 16.109 -5.711 1.00 77.38 78 SER A C 1
ATOM 636 O O . SER A 1 78 ? 9.599 16.638 -4.819 1.00 77.38 78 SER A O 1
ATOM 638 N N . PHE A 1 79 ? 9.696 15.369 -6.670 1.00 71.50 79 PHE A N 1
ATOM 639 C CA . PHE A 1 79 ? 8.262 15.087 -6.729 1.00 71.50 79 PHE A CA 1
ATOM 640 C C . PHE A 1 79 ? 7.787 14.259 -5.530 1.00 71.50 79 PHE A C 1
ATOM 642 O O . PHE A 1 79 ? 6.756 14.579 -4.949 1.00 71.50 79 PHE A O 1
ATOM 649 N N . VAL A 1 80 ? 8.580 13.268 -5.115 1.00 72.06 80 VAL A N 1
ATOM 650 C CA . VAL A 1 80 ? 8.301 12.440 -3.932 1.00 72.06 80 VAL A CA 1
ATOM 651 C C . VAL A 1 80 ? 8.213 13.292 -2.670 1.00 72.06 80 VAL A C 1
ATOM 653 O O . VAL A 1 80 ? 7.193 13.314 -1.989 1.00 72.06 80 VAL A O 1
ATOM 656 N N . ARG A 1 81 ? 9.232 14.126 -2.427 1.00 79.06 81 ARG A N 1
ATOM 657 C CA . ARG A 1 81 ? 9.225 15.075 -1.302 1.00 79.06 81 ARG A CA 1
ATOM 658 C C . ARG A 1 81 ? 8.032 16.028 -1.338 1.00 79.06 81 ARG A C 1
ATOM 660 O O . ARG A 1 81 ? 7.456 16.324 -0.300 1.00 79.06 81 ARG A O 1
ATOM 667 N N . PHE A 1 82 ? 7.628 16.481 -2.525 1.00 78.19 82 PHE A N 1
ATOM 668 C CA . PHE A 1 82 ? 6.428 17.301 -2.677 1.00 78.19 82 PHE A CA 1
ATOM 669 C C . PHE A 1 82 ? 5.145 16.558 -2.263 1.00 78.19 82 PHE A C 1
ATOM 671 O O . PHE A 1 82 ? 4.263 17.170 -1.665 1.00 78.19 82 PHE A O 1
ATOM 678 N N . LEU A 1 83 ? 5.024 15.262 -2.565 1.00 69.88 83 LEU A N 1
ATOM 679 C CA . LEU A 1 83 ? 3.871 14.459 -2.155 1.00 69.88 83 LEU A CA 1
ATOM 680 C C . LEU A 1 83 ? 3.878 14.153 -0.651 1.00 69.88 83 LEU A C 1
ATOM 682 O O . LEU A 1 83 ? 2.819 14.199 -0.027 1.00 69.88 83 LEU A O 1
ATOM 686 N N . GLU A 1 84 ? 5.049 13.895 -0.066 1.00 68.69 84 GLU A N 1
ATOM 687 C CA . GLU A 1 84 ? 5.221 13.707 1.382 1.00 68.69 84 GLU A CA 1
ATOM 688 C C . GLU A 1 84 ? 4.824 14.969 2.167 1.00 68.69 84 GLU A C 1
ATOM 690 O O . GLU A 1 84 ? 4.072 14.883 3.140 1.00 68.69 84 GLU A O 1
ATOM 695 N N . ASP A 1 85 ? 5.248 16.145 1.694 1.00 72.88 85 ASP A N 1
ATOM 696 C CA . ASP A 1 85 ? 4.909 17.446 2.285 1.00 72.88 85 ASP A CA 1
ATOM 697 C C . ASP A 1 85 ? 3.427 17.831 2.088 1.00 72.88 85 ASP A C 1
ATOM 699 O O . ASP A 1 85 ? 2.903 18.694 2.795 1.00 72.88 85 ASP A O 1
ATOM 703 N N . ALA A 1 86 ? 2.733 17.200 1.134 1.00 64.19 86 ALA A N 1
ATOM 704 C CA . ALA A 1 86 ? 1.313 17.418 0.850 1.00 64.19 86 ALA A CA 1
ATOM 705 C C . ALA A 1 86 ? 0.364 16.504 1.657 1.00 64.19 86 ALA A C 1
ATOM 707 O O . ALA A 1 86 ? -0.858 16.594 1.488 1.00 64.19 86 ALA A O 1
ATOM 708 N N . GLY A 1 87 ? 0.892 15.631 2.524 1.00 51.62 87 GLY A N 1
ATOM 709 C CA . GLY A 1 87 ? 0.097 14.824 3.457 1.00 51.62 87 GLY A CA 1
ATOM 710 C C . GLY A 1 87 ? -0.670 15.680 4.483 1.00 51.62 87 GLY A C 1
ATOM 711 O O . GLY A 1 87 ? -0.264 16.807 4.772 1.00 51.62 87 GLY A O 1
ATOM 712 N N . PRO A 1 88 ? -1.804 15.194 5.032 1.00 44.47 88 PRO A N 1
ATOM 713 C CA . PRO A 1 88 ? -2.638 15.997 5.922 1.00 44.47 88 PRO A CA 1
ATOM 714 C C . PRO A 1 88 ? -1.883 16.373 7.203 1.00 44.47 88 PRO A C 1
ATOM 716 O O . PRO A 1 88 ? -1.256 15.522 7.835 1.00 44.47 88 PRO A O 1
ATOM 719 N N . SER A 1 89 ? -1.958 17.664 7.540 1.00 48.22 89 SER A N 1
ATOM 720 C CA . SER A 1 89 ? -1.408 18.286 8.753 1.00 48.22 89 SER A CA 1
ATOM 721 C C . SER A 1 89 ? -2.143 17.869 10.020 1.00 48.22 89 SER A C 1
ATOM 723 O O . SER A 1 89 ? -3.384 17.709 9.944 1.00 48.22 89 SER A O 1
#

Secondary structure (DSSP, 8-state):
--HHHHHHHHHHHHHHHHHHHHHHHHHHHHHHHHHH--HHHHHHHHHHHHHHHHHHHHHHHHHIIIII----HHHHHHHHHHHHHTS--

Radius of gyration: 16.23 Å; Cα contacts (8 Å, |Δi|>4): 45; chains: 1; bounding box: 35×25×47 Å

Solvent-accessible surface area (backbone atoms only — not comparable to full-atom values): 4978 Å² total; per-residue (Å²): 132,60,69,67,59,55,53,50,51,52,51,46,51,52,51,49,56,52,45,52,57,48,51,59,47,33,52,56,29,45,58,46,21,74,72,66,72,42,62,71,31,49,53,51,26,52,54,47,49,52,54,45,53,57,50,56,48,52,47,50,51,52,44,38,58,76,69,59,72,74,58,52,76,67,55,51,57,48,53,50,52,54,52,63,73,66,50,89,130